Protein AF-A0A3N6GRZ7-F1 (afdb_monomer_lite)

Secondary structure (DSSP, 8-state):
---PPPPPP--SSHHHHHHHHHHHT-S-S-S-HHHHHHHHH-S--TTS--------------PPP---PPP------------

Radius of gyration: 24.11 Å; chains: 1; bounding box: 38×50×59 Å

pLDDT: mean 70.66, std 15.46, range [44.5, 90.75]

Sequence (83 aa):
MGNERPVPDQLGDQDEQAQHLIRTGNGPTVDDEQALLAAQHGAPDMAGFYVGPEVGDQVAAAEAPVDSAAPAADGIEDGGESE

Structure (mmCIF, N/CA/C/O backbone):
data_AF-A0A3N6GRZ7-F1
#
_entry.id   AF-A0A3N6GRZ7-F1
#
loop_
_atom_site.group_PDB
_atom_site.id
_atom_site.type_symbol
_atom_site.label_atom_id
_atom_site.label_alt_id
_atom_site.label_comp_id
_atom_site.label_asym_id
_atom_site.label_entity_id
_atom_site.label_seq_id
_atom_site.pdbx_PDB_ins_code
_atom_site.Cartn_x
_atom_site.Cartn_y
_atom_site.Cartn_z
_atom_site.occupancy
_atom_site.B_iso_or_equiv
_atom_site.auth_seq_id
_atom_site.auth_comp_id
_atom_site.auth_asym_id
_atom_site.auth_atom_id
_atom_site.pdbx_PDB_model_num
ATOM 1 N N . MET A 1 1 ? -20.668 28.407 2.009 1.00 48.50 1 MET A N 1
ATOM 2 C CA . MET A 1 1 ? -20.278 27.820 3.306 1.00 48.50 1 MET A CA 1
ATOM 3 C C . MET A 1 1 ? -20.013 26.353 3.040 1.00 48.50 1 MET A C 1
ATOM 5 O O . MET A 1 1 ? -20.944 25.656 2.655 1.00 48.50 1 MET A O 1
ATOM 9 N N . GLY A 1 2 ? -18.746 25.938 3.051 1.00 64.69 2 GLY A N 1
ATOM 10 C CA . GLY A 1 2 ? -18.395 24.533 2.858 1.00 64.69 2 GLY A CA 1
ATOM 11 C C . GLY A 1 2 ? -18.853 23.752 4.081 1.00 64.69 2 GLY A C 1
ATOM 12 O O . GLY A 1 2 ? -18.566 24.163 5.198 1.00 64.69 2 GLY A O 1
ATOM 13 N N . ASN A 1 3 ? -19.612 22.679 3.881 1.00 74.88 3 ASN A N 1
ATOM 14 C CA . ASN A 1 3 ? -19.898 21.753 4.966 1.00 74.88 3 ASN A CA 1
ATOM 15 C C . ASN A 1 3 ? -18.583 21.045 5.298 1.00 74.88 3 ASN A C 1
ATOM 17 O O . ASN A 1 3 ? -18.136 20.202 4.515 1.00 74.88 3 ASN A O 1
ATOM 21 N N . GLU A 1 4 ? -17.954 21.423 6.412 1.00 78.88 4 GLU A N 1
ATOM 22 C CA . GLU A 1 4 ? -16.829 20.683 6.982 1.00 78.88 4 GLU A CA 1
ATOM 23 C C . GLU A 1 4 ? -17.218 19.199 7.035 1.00 78.88 4 GLU A C 1
ATOM 25 O O . GLU A 1 4 ? -18.286 18.843 7.549 1.00 78.88 4 GLU A O 1
ATOM 30 N N . ARG A 1 5 ? -16.393 18.320 6.455 1.00 79.25 5 ARG A N 1
ATOM 31 C CA . ARG A 1 5 ? -16.647 16.883 6.578 1.00 79.25 5 ARG A CA 1
ATOM 32 C C . ARG A 1 5 ? -16.391 16.512 8.039 1.00 79.25 5 ARG A C 1
ATOM 34 O O . ARG A 1 5 ? -15.314 16.833 8.537 1.00 79.25 5 ARG A O 1
ATOM 41 N N . PRO A 1 6 ? -17.343 15.860 8.724 1.00 77.31 6 PRO A N 1
ATOM 42 C CA . PRO A 1 6 ? -17.147 15.479 10.112 1.00 77.31 6 PRO A CA 1
ATOM 43 C C . PRO A 1 6 ? -15.937 14.551 10.206 1.00 77.31 6 PRO A C 1
ATOM 45 O O . PRO A 1 6 ? -15.871 13.536 9.508 1.00 77.31 6 PRO A O 1
ATOM 48 N N . VAL A 1 7 ? -14.975 14.930 11.045 1.00 73.25 7 VAL A N 1
ATOM 49 C CA . VAL A 1 7 ? -13.848 14.070 11.394 1.00 73.25 7 VAL A CA 1
ATOM 50 C C . VAL A 1 7 ? -14.352 13.118 12.478 1.00 73.25 7 VAL A C 1
ATOM 52 O O . VAL A 1 7 ? -14.857 13.597 13.493 1.00 73.25 7 VAL A O 1
ATOM 55 N N . PRO A 1 8 ? -14.307 11.795 12.261 1.00 69.75 8 PRO A N 1
ATOM 56 C CA . PRO A 1 8 ? -14.701 10.846 13.290 1.00 69.75 8 PRO A CA 1
ATOM 57 C C . PRO A 1 8 ? -13.759 10.954 14.490 1.00 69.75 8 PRO A C 1
ATOM 59 O O . PRO A 1 8 ? -12.563 11.199 14.322 1.00 69.75 8 PRO A O 1
ATOM 62 N N . ASP A 1 9 ? -14.307 10.744 15.688 1.00 76.00 9 ASP A N 1
ATOM 63 C CA . ASP A 1 9 ? -13.513 10.659 16.910 1.00 76.00 9 ASP A CA 1
ATOM 64 C C . ASP A 1 9 ? -12.387 9.637 16.728 1.00 76.00 9 ASP A C 1
ATOM 66 O O . ASP A 1 9 ? -12.574 8.581 16.110 1.00 76.00 9 ASP A O 1
ATOM 70 N N . GLN A 1 10 ? -11.202 9.968 17.244 1.00 71.31 10 GLN A N 1
ATOM 71 C CA . GLN A 1 10 ? -10.019 9.131 17.102 1.00 71.31 10 GLN A CA 1
ATOM 72 C C . GLN A 1 10 ? -10.307 7.752 17.710 1.00 71.31 10 GLN A C 1
ATOM 74 O O . GLN A 1 10 ? -10.506 7.617 18.918 1.00 71.31 10 GLN A O 1
ATOM 79 N N . LEU A 1 11 ? -10.369 6.729 16.856 1.00 67.94 11 LEU A N 1
ATOM 80 C CA . LEU A 1 11 ? -10.495 5.341 17.282 1.00 67.94 11 LEU A CA 1
ATOM 81 C C . LEU A 1 11 ? -9.192 4.960 17.980 1.00 67.94 11 LEU A C 1
ATOM 83 O O . LEU A 1 11 ? -8.213 4.686 17.301 1.00 67.94 11 LEU A O 1
ATOM 87 N N . GLY A 1 12 ? -9.182 4.973 19.310 1.00 78.44 12 GLY A N 1
ATOM 88 C CA . GLY A 1 12 ? -8.209 4.216 20.089 1.00 78.44 12 GLY A CA 1
ATOM 89 C C . GLY A 1 12 ? -6.730 4.516 19.841 1.00 78.44 12 GLY A C 1
ATOM 90 O O . GLY A 1 12 ? -6.345 5.589 19.369 1.00 78.44 12 GLY A O 1
ATOM 91 N N . ASP A 1 13 ? -5.895 3.537 20.181 1.00 87.25 13 ASP A N 1
ATOM 92 C CA . ASP A 1 13 ? -4.465 3.529 19.868 1.00 87.25 13 ASP A CA 1
ATOM 93 C C . ASP A 1 13 ? -4.171 3.023 18.435 1.00 87.25 13 ASP A C 1
ATOM 95 O O . ASP A 1 13 ? -5.070 2.721 17.648 1.00 87.25 13 ASP A O 1
ATOM 99 N N . GLN A 1 14 ? -2.888 2.971 18.058 1.00 86.00 14 GLN A N 1
ATOM 100 C CA . GLN A 1 14 ? -2.468 2.564 16.710 1.00 86.00 14 GLN A CA 1
ATOM 101 C C . GLN A 1 14 ? -2.856 1.118 16.365 1.00 86.00 14 GLN A C 1
ATOM 103 O O . GLN A 1 14 ? -3.188 0.840 15.210 1.00 86.00 14 GLN A O 1
ATOM 108 N N . ASP A 1 15 ? -2.849 0.210 17.342 1.00 86.62 15 ASP A N 1
ATOM 109 C CA . ASP A 1 15 ? -3.198 -1.195 17.124 1.00 86.62 15 ASP A CA 1
ATOM 110 C C . ASP A 1 15 ? -4.705 -1.343 16.894 1.00 86.62 15 ASP A C 1
ATOM 112 O O . ASP A 1 15 ? -5.142 -2.083 16.004 1.00 86.62 15 ASP A O 1
ATOM 116 N N . GLU A 1 16 ? -5.514 -0.593 17.642 1.00 86.31 16 GLU A N 1
ATOM 117 C CA . GLU A 1 16 ? -6.961 -0.532 17.445 1.00 86.31 16 GLU A CA 1
ATOM 118 C C . GLU A 1 16 ? -7.326 0.051 16.071 1.00 86.31 16 GLU A C 1
ATOM 120 O O . GLU A 1 16 ? -8.229 -0.468 15.400 1.00 86.31 16 GLU A O 1
ATOM 125 N N . GLN A 1 17 ? -6.586 1.056 15.592 1.00 86.25 17 GLN A N 1
ATOM 126 C CA . GLN A 1 17 ? -6.748 1.594 14.235 1.00 86.25 17 GLN A CA 1
ATOM 127 C C . GLN A 1 17 ? -6.350 0.577 13.170 1.00 86.25 17 GLN A C 1
ATOM 129 O O . GLN A 1 17 ? -7.111 0.363 12.228 1.00 86.25 17 GLN A O 1
ATOM 134 N N . ALA A 1 18 ? -5.212 -0.101 13.324 1.00 84.38 18 ALA A N 1
ATOM 135 C CA . ALA A 1 18 ? -4.780 -1.132 12.385 1.00 84.38 18 ALA A CA 1
ATOM 136 C C . ALA A 1 18 ? -5.826 -2.254 12.273 1.00 84.38 18 ALA A C 1
ATOM 138 O O . ALA A 1 18 ? -6.238 -2.628 11.171 1.00 84.38 18 ALA A O 1
ATOM 139 N N . GLN A 1 19 ? -6.345 -2.731 13.407 1.00 84.88 19 GLN A N 1
ATOM 140 C CA . GLN A 1 19 ? -7.424 -3.719 13.425 1.00 84.88 19 GLN A CA 1
ATOM 141 C C . GLN A 1 19 ? -8.717 -3.187 12.797 1.00 84.88 19 GLN A C 1
ATOM 143 O O . GLN A 1 19 ? -9.432 -3.942 12.132 1.00 84.88 19 G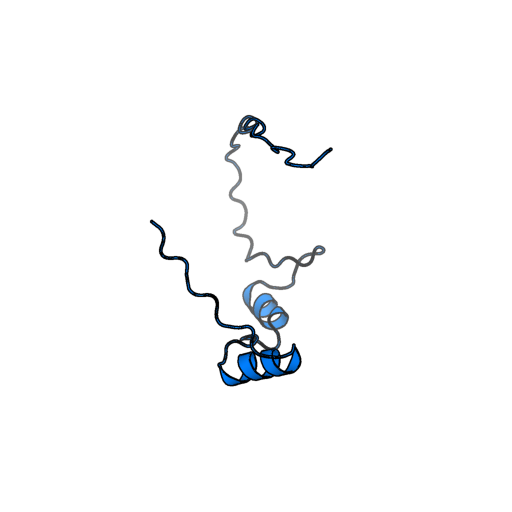LN A O 1
ATOM 148 N N . HIS A 1 20 ? 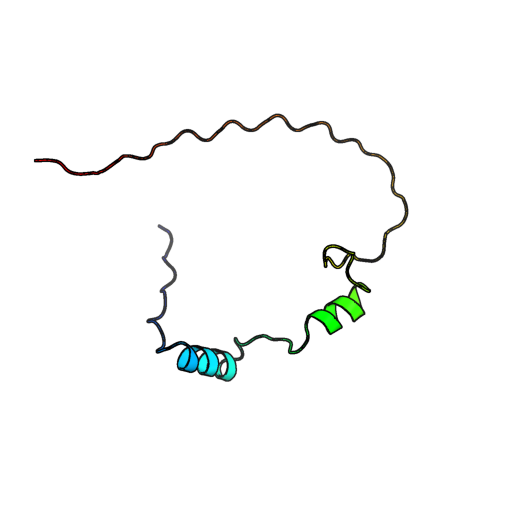-9.037 -1.906 12.992 1.00 86.44 20 HIS A N 1
ATOM 149 C CA . HIS A 1 20 ? -10.194 -1.276 12.364 1.00 86.44 20 HIS A CA 1
ATOM 150 C C . HIS A 1 20 ? -10.047 -1.207 10.840 1.00 86.44 20 HIS A C 1
ATOM 152 O O . HIS A 1 20 ? -10.989 -1.552 10.123 1.00 86.44 20 HIS A O 1
ATOM 158 N N . LEU A 1 21 ? -8.874 -0.821 10.338 1.00 84.88 21 LEU A N 1
ATOM 159 C CA . LEU A 1 21 ? -8.573 -0.781 8.907 1.00 84.88 21 LEU A CA 1
ATOM 160 C C . LEU A 1 21 ? -8.698 -2.178 8.286 1.00 84.88 21 LEU A C 1
ATOM 162 O O . LEU A 1 21 ? -9.387 -2.336 7.280 1.00 84.88 21 LEU A O 1
ATOM 166 N N . ILE A 1 22 ? -8.152 -3.209 8.940 1.00 83.31 22 ILE A N 1
ATOM 167 C CA . ILE A 1 22 ? -8.302 -4.607 8.503 1.00 83.31 22 ILE A CA 1
ATOM 168 C C . ILE A 1 22 ? -9.784 -5.010 8.474 1.00 83.31 22 ILE A C 1
ATOM 170 O O . ILE A 1 22 ? -10.275 -5.514 7.465 1.00 83.31 22 ILE A O 1
ATOM 174 N N . ARG A 1 23 ? -10.526 -4.756 9.560 1.00 83.44 23 ARG A N 1
ATOM 175 C CA . ARG A 1 23 ? -11.942 -5.145 9.688 1.00 83.44 23 ARG A CA 1
ATOM 176 C C . ARG A 1 23 ? -12.841 -4.4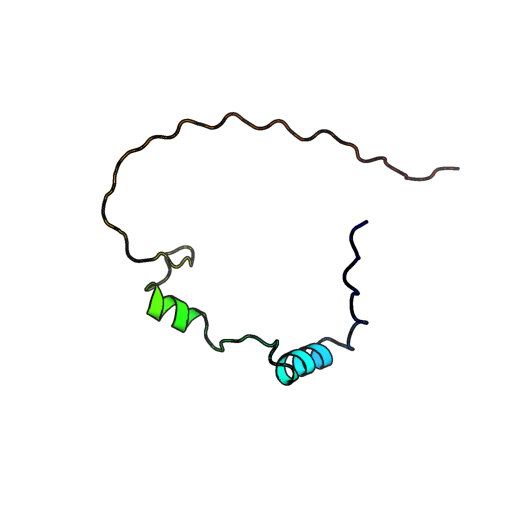62 8.661 1.00 83.44 23 ARG A C 1
ATOM 178 O O . ARG A 1 23 ? -13.797 -5.069 8.189 1.00 83.44 23 ARG A O 1
ATOM 185 N N . THR A 1 24 ? -12.572 -3.196 8.366 1.00 88.69 24 THR A N 1
ATOM 186 C CA . THR A 1 24 ? -13.376 -2.393 7.435 1.00 88.69 24 THR A CA 1
ATOM 187 C C . THR A 1 24 ? -12.936 -2.539 5.983 1.00 88.69 24 THR A C 1
ATOM 189 O O . THR A 1 24 ? -13.584 -1.976 5.106 1.00 88.69 24 THR A O 1
ATOM 192 N N . GLY A 1 25 ? -11.865 -3.295 5.715 1.00 81.88 25 GLY A N 1
ATOM 193 C CA . GLY A 1 25 ? -11.285 -3.396 4.377 1.00 81.88 25 GLY A CA 1
ATOM 194 C C . GLY A 1 25 ? -10.632 -2.094 3.902 1.00 81.88 25 GLY A C 1
ATOM 195 O O . GLY A 1 25 ? -10.392 -1.940 2.712 1.00 81.88 25 GLY A O 1
ATOM 196 N N . ASN A 1 26 ? -10.348 -1.170 4.826 1.00 82.44 26 ASN A N 1
ATOM 197 C CA . ASN A 1 26 ? -9.581 0.054 4.581 1.00 82.44 26 ASN A CA 1
ATOM 198 C C . ASN A 1 26 ? -8.079 -0.134 4.867 1.00 82.44 26 ASN A C 1
ATOM 200 O O . ASN A 1 26 ? -7.329 0.837 4.917 1.00 82.44 26 ASN A O 1
ATOM 204 N N . GLY A 1 27 ? -7.639 -1.369 5.117 1.00 77.62 27 GLY A N 1
ATOM 205 C CA . GLY A 1 27 ? -6.223 -1.721 5.152 1.00 77.62 27 GLY A CA 1
ATOM 206 C C . GLY A 1 27 ? -5.581 -1.619 3.763 1.00 77.62 27 GLY A C 1
ATOM 207 O O . GLY A 1 27 ? -6.283 -1.371 2.779 1.00 77.62 27 GLY A O 1
ATOM 208 N N . PRO A 1 28 ? -4.256 -1.814 3.656 1.00 76.62 28 PRO A N 1
ATOM 209 C CA . PRO A 1 28 ? -3.599 -1.897 2.356 1.00 76.62 28 PRO A CA 1
ATOM 210 C C . PRO A 1 28 ? -4.309 -2.945 1.491 1.00 76.62 28 PRO A C 1
ATOM 212 O O . PRO A 1 28 ? -4.564 -4.064 1.929 1.00 76.62 28 PRO A O 1
ATOM 215 N N . THR A 1 29 ? -4.680 -2.558 0.273 1.00 71.06 29 THR A N 1
ATOM 216 C CA . THR A 1 29 ? -5.468 -3.400 -0.639 1.00 71.06 29 THR A CA 1
ATOM 217 C C . THR A 1 29 ? -4.619 -4.435 -1.376 1.00 71.06 29 THR A C 1
ATOM 219 O O . THR A 1 29 ? -5.171 -5.292 -2.065 1.00 71.06 29 THR A O 1
ATOM 222 N N . VAL A 1 30 ? -3.290 -4.363 -1.241 1.00 75.94 30 VAL A N 1
ATOM 223 C CA . VAL A 1 30 ? -2.328 -5.231 -1.919 1.00 75.94 30 VAL A CA 1
ATOM 224 C C . VAL A 1 30 ? -1.182 -5.570 -0.968 1.00 75.94 30 VAL A C 1
ATOM 226 O O . VAL A 1 30 ? -0.544 -4.672 -0.425 1.00 75.94 30 VAL A O 1
ATOM 229 N N . ASP A 1 31 ? -0.901 -6.865 -0.811 1.00 74.50 31 ASP A N 1
ATOM 230 C CA . ASP A 1 31 ? 0.196 -7.356 0.034 1.00 74.50 31 ASP A CA 1
ATOM 231 C C . ASP A 1 31 ? 1.586 -7.065 -0.568 1.00 74.50 31 ASP A C 1
ATOM 233 O O . ASP A 1 31 ? 2.546 -6.844 0.165 1.00 74.50 31 ASP A O 1
ATOM 237 N N . ASP A 1 32 ? 1.696 -7.048 -1.903 1.00 83.56 32 ASP A N 1
ATOM 238 C CA . ASP A 1 32 ? 2.937 -6.791 -2.646 1.00 83.56 32 ASP A CA 1
ATOM 239 C C . ASP A 1 32 ? 2.680 -5.905 -3.879 1.00 83.56 32 ASP A C 1
ATOM 241 O O . ASP A 1 32 ? 2.600 -6.353 -5.027 1.00 83.56 32 ASP A O 1
ATOM 245 N N . GLU A 1 33 ? 2.501 -4.609 -3.622 1.00 85.50 33 GLU A N 1
ATOM 246 C CA . GLU A 1 33 ? 2.310 -3.598 -4.666 1.00 85.50 33 GLU A CA 1
ATOM 247 C C . GLU A 1 33 ? 3.513 -3.521 -5.620 1.00 85.50 33 GLU A C 1
ATOM 249 O O . GLU A 1 33 ? 3.338 -3.265 -6.810 1.00 85.50 33 GLU A O 1
ATOM 254 N N . GLN A 1 34 ? 4.726 -3.826 -5.146 1.00 85.75 34 GLN A N 1
ATOM 255 C CA . GLN A 1 34 ? 5.919 -3.821 -5.993 1.00 85.75 34 GLN A CA 1
ATOM 256 C C . GLN A 1 34 ? 5.867 -4.932 -7.039 1.00 85.75 34 GLN A C 1
ATOM 258 O O . GLN A 1 34 ? 6.143 -4.673 -8.210 1.00 85.75 34 GLN A O 1
ATOM 263 N N . ALA A 1 35 ? 5.461 -6.147 -6.660 1.00 86.38 35 ALA A N 1
ATOM 264 C CA . ALA A 1 35 ? 5.270 -7.233 -7.616 1.00 86.38 35 ALA A CA 1
ATOM 265 C C . ALA A 1 35 ? 4.188 -6.903 -8.658 1.00 86.38 35 ALA A C 1
ATOM 267 O O . ALA A 1 35 ? 4.356 -7.228 -9.837 1.00 86.38 35 ALA A O 1
ATOM 268 N N . LEU A 1 36 ? 3.106 -6.224 -8.255 1.00 87.50 36 LEU A N 1
ATOM 269 C CA . LEU A 1 36 ? 2.064 -5.786 -9.190 1.00 87.50 36 LEU A CA 1
ATOM 270 C C . LEU A 1 36 ? 2.572 -4.723 -10.166 1.00 87.50 36 LEU A C 1
ATOM 272 O O . LEU A 1 36 ? 2.387 -4.866 -11.377 1.00 87.50 36 LEU A O 1
ATOM 276 N N . LEU A 1 37 ? 3.237 -3.686 -9.658 1.00 86.69 37 LEU A N 1
ATOM 277 C CA . LEU A 1 37 ? 3.804 -2.623 -10.485 1.00 86.69 37 LEU A CA 1
ATOM 278 C C . LEU A 1 37 ? 4.869 -3.180 -11.434 1.00 86.69 37 LEU A C 1
ATOM 280 O O . LEU A 1 37 ? 4.871 -2.830 -12.612 1.00 86.69 37 LEU A O 1
ATOM 284 N N . ALA A 1 38 ? 5.697 -4.119 -10.970 1.00 87.25 38 ALA A N 1
ATOM 285 C CA . ALA A 1 38 ? 6.696 -4.779 -11.799 1.00 87.25 38 ALA A CA 1
ATOM 286 C C . ALA A 1 38 ? 6.078 -5.647 -12.902 1.00 87.25 38 ALA A C 1
ATOM 288 O O . ALA A 1 38 ? 6.555 -5.645 -14.037 1.00 87.25 38 ALA A O 1
ATOM 289 N N . ALA A 1 39 ? 4.994 -6.364 -12.597 1.00 87.69 39 ALA A N 1
ATOM 290 C CA . ALA A 1 39 ? 4.257 -7.136 -13.592 1.00 87.69 39 ALA A CA 1
ATOM 291 C C . ALA A 1 39 ? 3.593 -6.239 -14.653 1.00 87.69 39 ALA A C 1
ATOM 293 O O . ALA A 1 39 ? 3.474 -6.650 -15.808 1.00 87.69 39 ALA A O 1
ATOM 294 N N . GLN A 1 40 ? 3.166 -5.030 -14.277 1.00 87.25 40 GLN A N 1
ATOM 295 C CA . GLN A 1 40 ? 2.444 -4.113 -15.162 1.00 87.25 40 GLN A CA 1
ATOM 296 C C . GLN A 1 40 ? 3.361 -3.190 -15.980 1.00 87.25 40 GLN A C 1
ATOM 298 O O . GLN A 1 40 ? 3.075 -2.922 -17.148 1.00 87.25 40 GLN A O 1
ATOM 303 N N . HIS A 1 41 ? 4.443 -2.701 -15.378 1.00 87.69 41 HIS A N 1
ATOM 304 C CA . HIS A 1 41 ? 5.314 -1.667 -15.943 1.00 87.69 41 HIS A CA 1
ATOM 305 C C . HIS A 1 41 ? 6.748 -2.148 -16.203 1.00 87.69 41 HIS A C 1
ATOM 307 O O . HIS A 1 41 ? 7.508 -1.452 -16.8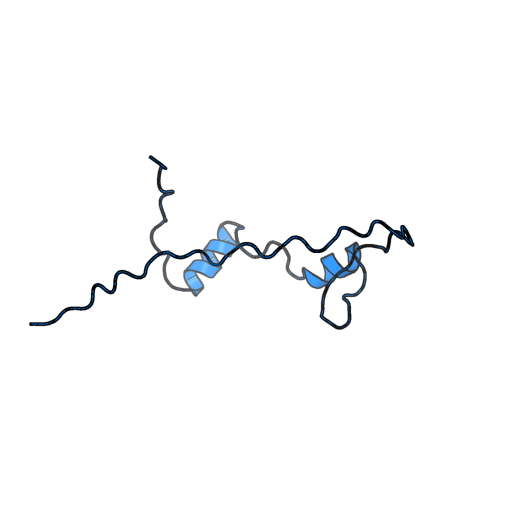67 1.00 87.69 41 HIS A O 1
ATOM 313 N N . GLY A 1 42 ? 7.118 -3.347 -15.746 1.00 87.19 42 GLY A N 1
ATOM 314 C CA . GLY A 1 42 ? 8.498 -3.830 -15.784 1.00 87.19 42 GLY A CA 1
ATOM 315 C C . GLY A 1 42 ? 9.293 -3.412 -14.546 1.00 87.19 42 GLY A C 1
ATOM 316 O O . GLY A 1 42 ? 8.745 -2.893 -13.582 1.00 87.19 42 GLY A O 1
ATOM 317 N N . ALA A 1 43 ? 10.597 -3.684 -14.539 1.00 89.19 43 ALA A N 1
ATOM 318 C CA . ALA A 1 43 ? 11.442 -3.348 -13.395 1.00 89.19 43 ALA A CA 1
ATOM 319 C C . ALA A 1 43 ? 11.499 -1.822 -13.169 1.00 89.19 43 ALA A C 1
ATOM 321 O O . ALA A 1 43 ? 11.511 -1.071 -14.148 1.00 89.19 43 ALA A O 1
ATOM 322 N N . PRO A 1 44 ? 11.573 -1.362 -11.907 1.00 88.19 44 PRO A N 1
ATOM 323 C CA . PRO A 1 44 ? 11.784 0.049 -11.627 1.00 88.19 44 PRO A CA 1
ATOM 324 C C . PRO A 1 44 ? 13.173 0.499 -12.102 1.00 88.19 44 PRO A C 1
ATOM 326 O O . PRO A 1 44 ? 14.103 -0.306 -12.225 1.00 88.19 44 PRO A O 1
ATOM 329 N N . ASP A 1 45 ? 13.322 1.797 -12.350 1.00 87.44 45 ASP A N 1
ATOM 330 C CA . ASP A 1 45 ? 14.603 2.411 -12.680 1.00 87.44 45 ASP A CA 1
ATOM 331 C C . ASP A 1 45 ? 15.566 2.450 -11.473 1.00 87.44 45 ASP A C 1
ATOM 333 O O . ASP A 1 45 ? 15.250 2.030 -10.358 1.00 87.44 45 ASP A O 1
ATOM 337 N N . MET A 1 46 ? 16.772 2.986 -11.687 1.00 88.12 46 MET A N 1
ATOM 338 C CA . MET A 1 46 ? 17.799 3.104 -10.639 1.00 88.12 46 MET A CA 1
ATOM 339 C C . MET A 1 46 ? 17.395 4.024 -9.471 1.00 88.12 46 MET A C 1
ATOM 341 O O . MET A 1 46 ? 18.041 3.982 -8.424 1.00 88.12 46 MET A O 1
ATOM 345 N N . ALA A 1 47 ? 16.369 4.859 -9.646 1.00 90.75 47 ALA A N 1
ATOM 346 C CA . ALA A 1 47 ? 15.788 5.706 -8.610 1.00 90.75 47 ALA A CA 1
ATOM 347 C C . ALA A 1 47 ? 14.533 5.078 -7.965 1.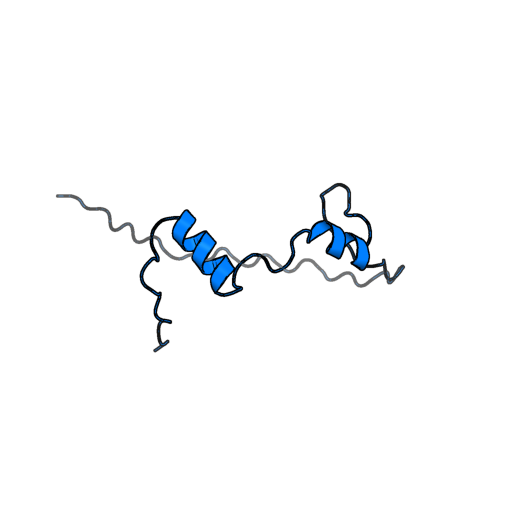00 90.75 47 ALA A C 1
ATOM 349 O O . ALA A 1 47 ? 14.004 5.636 -7.004 1.00 90.75 47 ALA A O 1
ATOM 350 N N . GLY A 1 48 ? 14.093 3.906 -8.438 1.00 84.75 48 GLY A N 1
ATOM 351 C CA . GLY A 1 48 ? 12.941 3.172 -7.922 1.00 84.75 48 GLY A CA 1
ATOM 352 C C . GLY A 1 48 ? 11.610 3.489 -8.614 1.00 84.75 48 GLY A C 1
ATOM 353 O O . GLY A 1 48 ? 10.570 3.053 -8.119 1.00 84.75 48 GLY A O 1
ATOM 354 N N . PHE A 1 49 ? 11.601 4.227 -9.728 1.00 88.12 49 PHE A N 1
ATOM 355 C CA . PHE A 1 49 ? 10.376 4.585 -10.449 1.00 88.12 49 PHE A CA 1
ATOM 356 C C . PHE A 1 49 ? 9.997 3.552 -11.510 1.00 88.12 49 PHE A C 1
ATOM 358 O O . PHE A 1 49 ? 10.830 3.099 -12.290 1.00 88.12 49 PHE A O 1
ATOM 365 N N . TYR A 1 50 ? 8.707 3.234 -11.590 1.00 86.69 50 TYR A N 1
ATOM 366 C CA . TYR A 1 50 ? 8.136 2.411 -12.654 1.00 86.69 50 TYR A CA 1
ATOM 367 C C . TYR A 1 50 ? 7.717 3.305 -13.825 1.00 86.69 50 TYR A C 1
ATOM 369 O O . TYR A 1 50 ? 6.882 4.195 -13.658 1.00 86.69 50 TYR A O 1
ATOM 377 N N . VAL A 1 51 ? 8.276 3.067 -15.012 1.00 79.94 51 VAL A N 1
ATOM 378 C CA . VAL A 1 51 ? 7.930 3.795 -16.242 1.00 79.94 51 VAL A CA 1
ATOM 379 C C . VAL A 1 51 ? 7.247 2.813 -17.190 1.00 79.94 51 VAL A C 1
ATOM 381 O O . VAL A 1 51 ? 7.740 1.710 -17.398 1.00 79.94 51 VAL A O 1
ATOM 384 N N . GLY A 1 52 ? 6.080 3.175 -17.731 1.00 66.81 52 GLY A N 1
ATOM 385 C CA . GLY A 1 52 ? 5.387 2.344 -18.722 1.00 66.81 52 GLY A CA 1
ATOM 386 C C . GLY A 1 52 ? 6.227 2.136 -19.992 1.00 66.81 52 GLY A C 1
ATOM 387 O O . GLY A 1 52 ? 7.210 2.853 -20.186 1.00 66.81 52 GLY A O 1
ATOM 388 N N . PRO A 1 53 ? 5.853 1.182 -20.869 1.00 61.22 53 PRO A N 1
ATOM 389 C CA . PRO A 1 53 ? 6.624 0.883 -22.072 1.00 61.22 53 PRO A CA 1
ATOM 390 C C . PRO A 1 53 ? 6.888 2.169 -22.855 1.00 61.22 53 PRO A C 1
ATOM 392 O O . PRO A 1 53 ? 5.946 2.901 -23.167 1.00 61.22 53 PRO A O 1
ATOM 395 N N . GLU A 1 54 ? 8.166 2.441 -23.139 1.00 58.62 54 GLU A N 1
ATOM 396 C CA . GLU A 1 54 ? 8.574 3.577 -23.960 1.00 58.62 54 GLU A CA 1
ATOM 397 C C . GLU A 1 54 ? 7.795 3.515 -25.276 1.00 58.62 54 GLU A C 1
ATOM 399 O O . GLU A 1 54 ? 8.019 2.646 -26.123 1.00 58.62 54 GLU A O 1
ATOM 404 N N . VAL A 1 55 ? 6.845 4.434 -25.460 1.00 51.00 55 VAL A N 1
ATOM 405 C CA . VAL A 1 55 ? 6.349 4.751 -26.794 1.00 51.00 55 VAL A CA 1
ATOM 406 C C . VAL A 1 55 ? 7.541 5.392 -27.486 1.00 51.00 55 VAL A C 1
ATOM 408 O O . VAL A 1 55 ? 7.820 6.568 -27.268 1.00 51.00 55 VAL A O 1
ATOM 411 N N . GLY A 1 56 ? 8.308 4.573 -28.206 1.00 45.00 56 GLY A N 1
ATOM 412 C CA . GLY A 1 56 ? 9.535 4.993 -28.863 1.00 45.00 56 GLY A CA 1
ATOM 413 C C . GLY A 1 56 ? 9.341 6.308 -29.611 1.00 45.00 56 GLY A C 1
ATOM 414 O O . GLY A 1 56 ? 8.393 6.458 -30.378 1.00 45.00 56 GLY A O 1
ATOM 415 N N . ASP A 1 57 ? 10.250 7.240 -29.347 1.00 51.84 57 ASP A N 1
ATOM 416 C CA . ASP A 1 57 ? 10.640 8.326 -30.239 1.00 51.84 57 ASP A CA 1
ATOM 417 C C . ASP A 1 57 ? 9.485 9.079 -30.937 1.00 51.84 57 ASP A C 1
ATOM 419 O O . ASP A 1 57 ? 9.256 8.961 -32.140 1.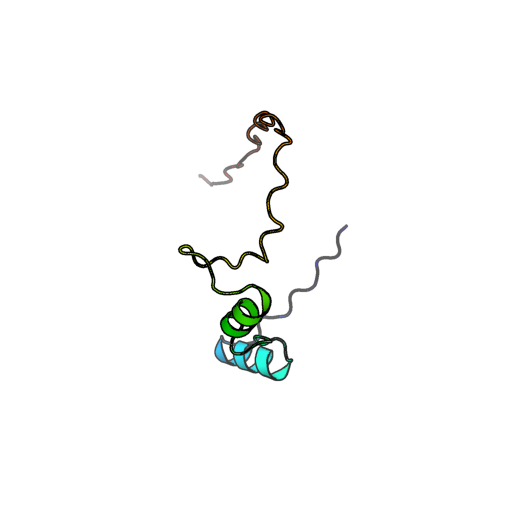00 51.84 57 ASP A O 1
ATOM 423 N N . GLN A 1 58 ? 8.772 9.921 -30.184 1.00 45.56 58 GLN A N 1
ATOM 424 C CA . GLN A 1 58 ? 8.171 11.135 -30.747 1.00 45.56 58 GLN A CA 1
ATOM 425 C C . GLN A 1 58 ? 8.962 12.342 -30.242 1.00 45.56 58 GLN A C 1
ATOM 427 O O . GLN A 1 58 ? 8.614 12.989 -29.256 1.00 45.56 58 GLN A O 1
ATOM 432 N N . VAL A 1 59 ? 10.076 12.617 -30.915 1.00 52.34 59 VAL A N 1
ATOM 433 C CA . VAL A 1 59 ? 10.839 13.857 -30.770 1.00 52.34 59 VAL A CA 1
ATOM 434 C C . VAL A 1 59 ? 10.016 15.088 -31.172 1.00 52.34 59 VAL A C 1
ATOM 436 O O . VAL A 1 59 ? 9.372 15.113 -32.218 1.00 52.34 59 VAL A O 1
ATOM 439 N N . ALA A 1 60 ? 10.211 16.145 -30.376 1.00 52.72 60 ALA A N 1
ATOM 440 C CA . ALA A 1 60 ? 10.088 17.570 -30.695 1.00 52.72 60 ALA A CA 1
ATOM 441 C C . ALA A 1 60 ? 8.694 18.232 -30.672 1.00 52.72 60 ALA A C 1
ATOM 443 O O . ALA A 1 60 ? 8.079 18.494 -31.701 1.00 52.72 60 ALA A O 1
ATOM 444 N N . ALA A 1 61 ? 8.336 18.752 -29.496 1.00 44.50 61 ALA A N 1
ATOM 445 C CA . ALA A 1 61 ? 7.893 20.141 -29.400 1.00 44.50 61 ALA A CA 1
ATOM 446 C C . ALA A 1 61 ? 8.583 20.788 -28.192 1.00 44.50 61 ALA A C 1
ATOM 448 O O . ALA A 1 61 ? 8.318 20.445 -27.044 1.00 44.50 61 ALA A O 1
ATOM 449 N N . ALA A 1 62 ? 9.537 21.676 -28.467 1.00 55.16 62 ALA A N 1
ATOM 450 C CA . ALA A 1 62 ? 10.091 22.565 -27.463 1.00 55.16 62 ALA A CA 1
ATOM 451 C C . ALA A 1 62 ? 8.981 23.526 -27.014 1.00 55.16 62 ALA A C 1
ATOM 453 O O . ALA A 1 62 ? 8.601 24.410 -27.777 1.00 55.16 62 ALA A O 1
ATOM 454 N N . GLU A 1 63 ? 8.470 23.365 -25.798 1.00 48.41 63 GLU A N 1
ATOM 455 C CA . GLU A 1 63 ? 7.678 24.404 -25.138 1.00 48.41 63 GLU A CA 1
ATOM 456 C C . GLU A 1 63 ? 8.643 25.225 -24.267 1.00 48.41 63 GLU A C 1
ATOM 458 O O . GLU A 1 63 ? 9.379 24.696 -23.433 1.00 48.41 63 GLU A O 1
ATOM 463 N N . ALA A 1 64 ? 8.712 26.519 -24.577 1.00 54.12 64 ALA A N 1
ATOM 464 C CA . ALA A 1 64 ? 9.588 27.533 -23.999 1.00 54.12 64 ALA A CA 1
ATOM 465 C C . ALA A 1 64 ? 9.467 27.643 -22.460 1.00 54.12 64 ALA A C 1
ATOM 467 O O . ALA A 1 64 ? 8.450 27.233 -21.899 1.00 54.12 64 ALA A O 1
ATOM 468 N N . PRO A 1 65 ? 10.463 28.231 -21.757 1.00 49.59 65 PRO A N 1
ATOM 469 C CA . PRO A 1 65 ? 10.381 28.435 -20.313 1.00 49.59 65 PRO A CA 1
ATOM 470 C C . PRO A 1 65 ? 9.156 29.286 -19.968 1.00 49.59 65 PRO A C 1
ATOM 472 O O . PRO A 1 65 ? 9.070 30.449 -20.366 1.00 49.59 65 PRO A O 1
ATOM 475 N N . VAL A 1 66 ? 8.215 28.704 -19.223 1.00 54.25 66 VAL A N 1
ATOM 476 C CA . VAL A 1 66 ? 7.154 29.481 -18.588 1.00 54.25 66 VAL A CA 1
ATOM 477 C C . VAL A 1 66 ? 7.781 30.308 -17.474 1.00 54.25 66 VAL A C 1
ATOM 479 O O . VAL A 1 66 ? 8.382 29.796 -16.531 1.00 54.25 66 VAL A O 1
ATOM 482 N N . ASP A 1 67 ? 7.699 31.609 -17.704 1.00 51.47 67 ASP A N 1
ATOM 483 C CA . ASP A 1 67 ? 8.137 32.700 -16.859 1.00 51.47 67 ASP A CA 1
ATOM 484 C C . ASP A 1 67 ? 7.716 32.500 -15.397 1.00 51.47 67 ASP A C 1
ATOM 486 O O . ASP A 1 67 ? 6.632 32.001 -15.083 1.00 51.47 67 ASP A O 1
ATOM 490 N N . SER A 1 68 ? 8.631 32.876 -14.515 1.00 60.31 68 SER A N 1
ATOM 491 C CA . SER A 1 68 ? 8.597 32.648 -13.080 1.00 60.31 68 SER A CA 1
ATOM 492 C C . SER A 1 68 ? 7.357 33.307 -12.469 1.00 60.31 68 SER A C 1
ATOM 494 O O . SER A 1 68 ? 7.271 34.533 -12.376 1.00 60.31 68 SER A O 1
ATOM 496 N N . ALA A 1 69 ? 6.385 32.503 -12.034 1.00 50.78 69 ALA A N 1
ATOM 497 C CA . ALA A 1 69 ? 5.269 33.002 -11.242 1.00 50.78 69 ALA A CA 1
ATOM 498 C C . ALA A 1 69 ? 5.808 33.558 -9.910 1.00 50.78 69 ALA A C 1
ATOM 500 O O . ALA A 1 69 ? 6.477 32.861 -9.148 1.00 50.78 69 ALA A O 1
ATOM 501 N N . ALA A 1 70 ? 5.544 34.846 -9.685 1.00 57.38 70 ALA A N 1
ATOM 502 C CA . ALA A 1 70 ? 5.991 35.656 -8.558 1.00 57.38 70 ALA A CA 1
ATOM 503 C C . ALA A 1 70 ? 5.756 34.998 -7.179 1.00 57.38 70 ALA A C 1
ATOM 505 O O . ALA A 1 70 ? 4.773 34.271 -7.010 1.00 57.38 70 ALA A O 1
ATOM 506 N N . PRO A 1 71 ? 6.600 35.286 -6.164 1.00 49.88 71 PRO A N 1
ATOM 507 C CA . PRO A 1 71 ? 6.353 34.817 -4.806 1.00 49.88 71 PRO A CA 1
ATOM 508 C C . PRO A 1 71 ? 5.039 35.414 -4.296 1.00 49.88 71 PRO A C 1
ATOM 510 O O . PRO A 1 71 ? 4.851 36.632 -4.324 1.00 49.88 71 PRO A O 1
ATOM 513 N N . ALA A 1 72 ? 4.132 34.558 -3.826 1.00 55.66 72 ALA A N 1
ATOM 514 C CA . ALA A 1 72 ? 2.965 35.000 -3.080 1.00 55.66 72 ALA A CA 1
ATOM 515 C C . ALA A 1 72 ? 3.445 35.715 -1.808 1.00 55.66 72 ALA A C 1
ATOM 517 O O . ALA A 1 72 ? 3.984 35.097 -0.890 1.00 55.66 72 ALA A O 1
ATOM 518 N N . ALA A 1 73 ? 3.289 37.035 -1.800 1.00 55.41 73 ALA A N 1
ATOM 519 C CA . ALA A 1 73 ? 3.336 37.849 -0.604 1.00 55.41 73 ALA A CA 1
ATOM 520 C C . ALA A 1 73 ? 1.952 37.809 0.053 1.00 55.41 73 ALA A C 1
ATOM 522 O O . ALA A 1 73 ? 0.988 38.280 -0.540 1.00 55.41 73 ALA A O 1
ATOM 523 N N . ASP A 1 74 ? 1.883 37.208 1.236 1.00 52.75 74 ASP A N 1
ATOM 524 C CA . ASP A 1 74 ? 0.970 37.517 2.348 1.00 52.75 74 ASP A CA 1
ATOM 525 C C . ASP A 1 74 ? 1.348 36.508 3.444 1.00 52.75 74 ASP A C 1
ATOM 527 O O . ASP A 1 74 ? 1.279 35.302 3.239 1.00 52.75 74 ASP A O 1
ATOM 531 N N . GLY A 1 75 ? 1.973 36.884 4.553 1.00 53.44 75 GLY A N 1
ATOM 532 C CA . GLY A 1 75 ? 1.452 37.818 5.541 1.00 53.44 75 GLY A CA 1
ATOM 533 C C . GLY A 1 75 ? 1.317 37.025 6.843 1.00 53.44 75 GLY A C 1
ATOM 534 O O . GLY A 1 75 ? 0.223 36.629 7.223 1.00 53.44 75 GLY A O 1
ATOM 535 N N . ILE A 1 76 ? 2.447 36.690 7.478 1.00 54.41 76 ILE A N 1
ATOM 536 C CA . ILE A 1 76 ? 2.446 36.154 8.844 1.00 54.41 76 ILE A CA 1
ATOM 537 C C . ILE A 1 76 ? 2.128 37.350 9.744 1.00 54.41 76 ILE A C 1
ATOM 539 O O . ILE A 1 76 ? 3.016 38.148 10.043 1.00 54.41 76 ILE A O 1
ATOM 543 N N . GLU A 1 77 ? 0.862 37.520 10.125 1.00 53.00 77 GLU A N 1
ATOM 544 C CA . GLU A 1 77 ? 0.535 38.307 11.313 1.00 53.00 77 GLU A CA 1
ATOM 545 C C . GLU A 1 77 ? 1.054 37.529 12.525 1.00 53.00 77 GLU A C 1
ATOM 547 O O . GLU A 1 77 ? 0.461 36.556 12.992 1.00 53.00 77 GLU A O 1
ATOM 552 N N . ASP A 1 78 ? 2.237 37.945 12.968 1.00 57.44 78 ASP A N 1
ATOM 553 C CA . ASP A 1 78 ? 2.877 37.574 14.221 1.00 57.44 78 ASP A CA 1
ATOM 554 C C . ASP A 1 78 ? 2.015 38.069 15.391 1.00 57.44 78 ASP A C 1
ATOM 556 O O . ASP A 1 78 ? 2.149 39.188 15.882 1.00 57.44 78 ASP A O 1
ATOM 560 N N . GLY A 1 79 ? 1.050 37.247 15.794 1.00 58.41 79 GLY A N 1
ATOM 561 C CA . GLY A 1 79 ? 0.271 37.429 17.015 1.00 58.41 79 GLY A CA 1
ATOM 562 C C . GLY A 1 79 ? 1.014 36.875 18.229 1.00 58.41 79 GLY A C 1
ATOM 563 O O . GLY A 1 79 ? 0.514 35.947 18.861 1.00 58.41 79 GLY A O 1
ATOM 564 N N . GLY A 1 80 ? 2.201 37.415 18.520 1.00 52.00 80 GLY A N 1
ATOM 565 C CA . GLY A 1 80 ? 3.007 37.120 19.706 1.00 52.00 80 GLY A CA 1
ATOM 566 C C . GLY A 1 80 ? 3.012 38.288 20.701 1.00 52.00 80 GLY A C 1
ATOM 567 O O . GLY A 1 80 ? 3.688 39.287 20.500 1.00 52.00 80 GLY A O 1
ATOM 568 N N . GLU A 1 81 ? 2.214 38.134 21.755 1.00 49.62 81 GLU A N 1
ATOM 569 C CA . GLU A 1 81 ? 2.204 38.800 23.071 1.00 49.62 81 GLU A CA 1
ATOM 570 C C . GLU A 1 81 ? 3.405 39.675 23.515 1.00 49.62 81 GLU A C 1
ATOM 572 O O . GLU A 1 81 ? 4.554 39.244 23.469 1.00 49.62 81 GLU A O 1
ATOM 577 N N . SER A 1 82 ? 3.137 40.852 24.116 1.00 52.28 82 SER A N 1
ATOM 578 C CA . SER A 1 82 ? 3.892 41.350 25.293 1.00 52.28 82 SER A CA 1
ATOM 579 C C . SER A 1 82 ? 3.146 42.458 26.074 1.00 52.28 82 SER A C 1
ATOM 581 O O . SER A 1 82 ? 2.745 43.455 25.483 1.00 52.28 82 SER A O 1
ATOM 583 N N . GLU A 1 83 ? 3.007 42.222 27.388 1.00 45.03 83 GLU A N 1
ATOM 584 C CA . GLU A 1 83 ? 2.974 43.131 28.569 1.00 45.03 83 GLU A CA 1
ATOM 585 C C . GLU A 1 83 ? 2.100 44.404 28.625 1.00 45.03 83 GLU A C 1
ATOM 587 O O . GLU A 1 83 ? 2.361 45.401 27.917 1.00 45.03 83 GLU A O 1
#

Foldseek 3Di:
DDDDDDDDDDQDDPVSVQVVCVVVVVHPVDPCVQVVLCVQQNAADPVRHRDHDPPPDPDDDDDDDDDDDDDDDDDPPPPDDDD